Protein AF-A0A3M1X6Q6-F1 (afdb_monomer)

Solvent-accessible surface area (backbone atoms only — not comparable to full-atom values): 7267 Å² total; per-residue (Å²): 133,62,73,69,56,55,31,52,52,37,27,50,53,46,50,48,54,47,52,54,48,50,43,51,52,53,52,48,45,52,31,29,75,72,68,75,42,78,87,68,64,69,79,80,62,68,75,76,85,68,58,78,71,12,64,64,40,50,55,42,57,74,69,64,52,51,70,65,56,46,48,49,52,46,53,71,42,27,61,80,78,45,44,76,68,47,54,70,72,67,51,57,39,80,91,78,74,39,60,53,75,68,50,42,48,48,72,46,91,92,46,97,49,56,44,72,37,73,42,36,68,73,83

Mean predicted aligned error: 4.23 Å

Radius of gyration: 16.05 Å; Cα contacts (8 Å, |Δi|>4): 114; chains: 1; bounding box: 40×36×44 Å

Nearest PDB structures (foldseek):
  5wlc-assembly1_LQ  TM=3.196E-01  e=6.170E+00  Saccharomyces cerevisiae BY4741

Secondary structure (DSSP, 8-state):
--HHHHHHHHHHHHHHHHHHHHHHHHHHHHHHHTTSS----GGGSPPPPPPTT-HHHHHHHHTT--HHHHHHHHHHHHHHH-GGGGGGGGPEETTTTEE-GGG--EE-SSSS-EE--HHHHH-

Structure (mmCIF, N/CA/C/O backbone):
data_AF-A0A3M1X6Q6-F1
#
_entry.id   AF-A0A3M1X6Q6-F1
#
loop_
_atom_site.group_PDB
_atom_site.id
_atom_site.type_symbol
_atom_site.label_atom_id
_atom_site.label_alt_id
_atom_site.label_comp_id
_atom_site.label_asym_id
_atom_site.label_entity_id
_atom_site.label_seq_id
_atom_site.pdbx_PDB_ins_code
_atom_site.Cartn_x
_atom_site.Cartn_y
_atom_site.Cartn_z
_atom_site.occupancy
_atom_site.B_iso_or_equiv
_atom_site.auth_seq_id
_atom_site.auth_comp_id
_atom_site.auth_asym_id
_atom_site.auth_atom_id
_atom_site.pdbx_PDB_model_num
ATOM 1 N N . MET A 1 1 ? 26.590 -10.736 -17.031 1.00 55.41 1 MET A N 1
ATOM 2 C CA . MET A 1 1 ? 25.562 -10.827 -15.973 1.00 55.41 1 MET A CA 1
ATOM 3 C C . MET A 1 1 ? 24.223 -10.929 -16.672 1.00 55.41 1 MET A C 1
ATOM 5 O O . MET A 1 1 ? 23.987 -10.136 -17.568 1.00 55.41 1 MET A O 1
ATOM 9 N N . SER A 1 2 ? 23.465 -11.986 -16.381 1.00 71.31 2 SER A N 1
ATOM 10 C CA . SER A 1 2 ? 22.282 -12.408 -17.146 1.00 71.31 2 SER A CA 1
ATOM 11 C C . SER A 1 2 ? 21.179 -11.344 -17.129 1.00 71.31 2 SER A C 1
ATOM 13 O O . SER A 1 2 ? 20.880 -10.816 -16.065 1.00 71.31 2 SER A O 1
ATOM 15 N N . GLU A 1 3 ? 20.560 -11.072 -18.277 1.00 75.19 3 GLU A N 1
ATOM 16 C CA . GLU A 1 3 ? 19.388 -10.194 -18.474 1.00 75.19 3 GLU A CA 1
ATOM 17 C C . GLU A 1 3 ? 18.271 -10.452 -17.441 1.00 75.19 3 GLU A C 1
ATOM 19 O O . GLU A 1 3 ? 17.657 -9.527 -16.918 1.00 75.19 3 GLU A O 1
ATOM 24 N N . ALA A 1 4 ? 18.107 -11.709 -17.014 1.00 76.62 4 ALA A N 1
ATOM 25 C CA . ALA A 1 4 ? 17.174 -12.096 -15.957 1.00 76.62 4 ALA A CA 1
ATOM 26 C C . ALA A 1 4 ? 17.460 -11.446 -14.585 1.00 76.62 4 ALA A C 1
ATOM 28 O O . ALA A 1 4 ? 16.525 -11.152 -13.844 1.00 76.62 4 ALA A O 1
ATOM 29 N N . LEU A 1 5 ? 18.731 -11.211 -14.231 1.00 77.25 5 LEU A N 1
ATOM 30 C CA . LEU A 1 5 ? 19.090 -10.539 -12.973 1.00 77.25 5 LEU A CA 1
ATOM 31 C C . LEU A 1 5 ? 18.691 -9.061 -13.007 1.00 77.25 5 LEU A C 1
ATOM 33 O O . LEU A 1 5 ? 18.190 -8.550 -12.010 1.00 77.25 5 LEU A O 1
ATOM 37 N N . VAL A 1 6 ? 18.833 -8.412 -14.168 1.00 78.88 6 VAL A N 1
ATOM 38 C CA . VAL A 1 6 ? 18.426 -7.013 -14.363 1.00 78.88 6 VAL A CA 1
ATOM 39 C C . VAL A 1 6 ? 16.918 -6.866 -14.150 1.00 78.88 6 VAL A C 1
ATOM 41 O O . VAL A 1 6 ? 16.497 -5.989 -13.402 1.00 78.88 6 VAL A O 1
ATOM 44 N N . HIS A 1 7 ? 16.102 -7.766 -14.709 1.00 87.69 7 HIS A N 1
ATOM 45 C CA . HIS A 1 7 ? 14.648 -7.739 -14.505 1.00 87.69 7 HIS A CA 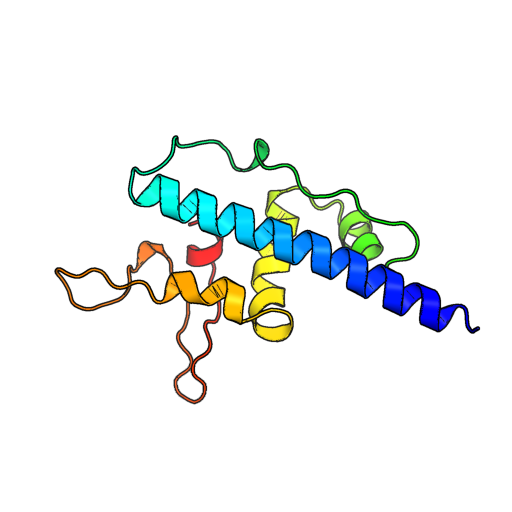1
ATOM 46 C C . HIS A 1 7 ? 14.237 -7.911 -13.036 1.00 87.69 7 HIS A C 1
ATOM 48 O O . HIS A 1 7 ? 13.310 -7.246 -12.573 1.00 87.69 7 HIS A O 1
ATOM 54 N N . ILE A 1 8 ? 14.918 -8.783 -12.285 1.00 92.62 8 ILE A N 1
ATOM 55 C CA . ILE A 1 8 ? 14.633 -8.996 -10.857 1.00 92.62 8 ILE A CA 1
ATOM 56 C C . ILE A 1 8 ? 14.980 -7.745 -10.044 1.00 92.62 8 ILE A C 1
ATOM 58 O O . ILE A 1 8 ? 14.175 -7.317 -9.215 1.00 92.62 8 ILE A O 1
ATOM 62 N N . GLU A 1 9 ? 16.144 -7.144 -10.294 1.00 94.00 9 GLU A N 1
ATOM 63 C CA . GLU A 1 9 ? 16.576 -5.917 -9.618 1.00 94.00 9 GLU A CA 1
ATOM 64 C C . GLU A 1 9 ? 15.627 -4.750 -9.915 1.00 94.00 9 GLU A C 1
ATOM 66 O O . GLU A 1 9 ? 15.162 -4.090 -8.983 1.00 94.00 9 GLU A O 1
ATOM 71 N N . GLN A 1 10 ? 15.257 -4.538 -11.183 1.00 95.25 10 GLN A N 1
ATOM 72 C CA . GLN A 1 10 ? 14.297 -3.492 -11.556 1.00 95.25 10 GLN A CA 1
ATOM 73 C C . GLN A 1 10 ? 12.920 -3.730 -10.931 1.00 95.25 10 GLN A C 1
ATOM 75 O O . GLN A 1 10 ? 12.284 -2.791 -10.450 1.00 95.25 10 GLN A O 1
ATOM 80 N N . ASN A 1 11 ? 12.468 -4.985 -10.872 1.00 95.94 11 ASN A N 1
ATOM 81 C CA . ASN A 1 11 ? 11.205 -5.332 -10.230 1.00 95.94 11 ASN A CA 1
ATOM 82 C C . ASN A 1 11 ? 11.219 -5.051 -8.720 1.00 95.94 11 ASN A C 1
ATOM 84 O O . ASN A 1 11 ? 10.247 -4.515 -8.188 1.00 95.94 11 ASN A O 1
ATOM 88 N N . ALA A 1 12 ? 12.319 -5.379 -8.036 1.00 95.50 12 ALA A N 1
ATOM 89 C CA . ALA A 1 12 ? 12.483 -5.096 -6.614 1.00 95.50 12 ALA A CA 1
ATOM 90 C C . ALA A 1 12 ? 12.506 -3.584 -6.336 1.00 95.50 12 ALA A C 1
ATOM 92 O O . ALA A 1 12 ? 11.817 -3.129 -5.425 1.00 95.50 12 ALA A O 1
ATOM 93 N N . LEU A 1 13 ? 13.229 -2.804 -7.148 1.00 96.25 13 LEU A N 1
ATOM 94 C CA . LEU A 1 13 ? 13.279 -1.342 -7.029 1.00 96.25 13 LEU A CA 1
ATOM 95 C C . LEU A 1 13 ? 11.906 -0.699 -7.256 1.00 96.25 13 LEU A C 1
ATOM 97 O O . LEU A 1 13 ? 11.503 0.170 -6.482 1.00 96.25 13 LEU A O 1
ATOM 101 N N . ALA A 1 14 ? 11.172 -1.153 -8.277 1.00 97.06 14 ALA A N 1
ATOM 102 C CA . ALA A 1 14 ? 9.820 -0.674 -8.556 1.00 97.06 14 ALA A CA 1
ATOM 103 C C . ALA A 1 14 ? 8.874 -0.951 -7.377 1.00 97.06 14 ALA A C 1
ATOM 105 O O . ALA A 1 14 ? 8.212 -0.040 -6.887 1.00 97.06 14 ALA A O 1
ATOM 106 N N . LEU A 1 15 ? 8.858 -2.190 -6.874 1.00 97.12 15 LEU A N 1
ATOM 107 C CA . LEU A 1 15 ? 8.029 -2.563 -5.726 1.00 97.12 15 LEU A CA 1
ATOM 108 C C . LEU A 1 15 ? 8.432 -1.817 -4.451 1.00 97.12 15 LEU A C 1
ATOM 110 O O . LEU A 1 15 ? 7.563 -1.438 -3.673 1.00 97.12 15 LEU A O 1
ATOM 114 N N . GLN A 1 16 ? 9.726 -1.585 -4.225 1.00 97.50 16 GLN A N 1
ATOM 115 C CA . GLN A 1 16 ? 10.194 -0.852 -3.053 1.00 97.50 16 GLN A CA 1
ATOM 116 C C . GLN A 1 16 ? 9.710 0.601 -3.067 1.00 97.50 16 GLN A C 1
ATOM 118 O O . GLN A 1 16 ? 9.184 1.067 -2.055 1.00 97.50 16 GLN A O 1
ATOM 123 N N . ALA A 1 17 ? 9.848 1.298 -4.200 1.00 97.81 17 ALA A N 1
ATOM 124 C CA . ALA A 1 17 ? 9.362 2.669 -4.350 1.00 97.81 17 ALA A CA 1
ATOM 125 C C . ALA A 1 17 ? 7.852 2.761 -4.084 1.00 97.81 17 ALA A C 1
ATOM 127 O O . ALA A 1 17 ? 7.387 3.655 -3.375 1.00 97.81 17 ALA A O 1
ATOM 128 N N . ASP A 1 18 ? 7.097 1.792 -4.589 1.00 97.88 18 ASP A N 1
ATOM 129 C CA . ASP A 1 18 ? 5.652 1.734 -4.421 1.00 97.88 18 ASP A CA 1
ATOM 130 C C . ASP A 1 18 ? 5.208 1.401 -3.007 1.00 97.88 18 ASP A C 1
ATOM 132 O O . ASP A 1 18 ? 4.258 1.995 -2.508 1.00 97.88 18 ASP A O 1
ATOM 136 N N . MET A 1 19 ? 5.903 0.489 -2.332 1.00 98.38 19 MET A N 1
ATOM 137 C CA . MET A 1 19 ? 5.643 0.192 -0.926 1.00 98.38 19 MET A CA 1
ATOM 138 C C . MET A 1 19 ? 5.959 1.410 -0.048 1.00 98.38 19 MET A C 1
ATOM 140 O O . MET A 1 19 ? 5.202 1.719 0.870 1.00 98.38 19 MET A O 1
ATOM 144 N N . SER A 1 20 ? 7.026 2.157 -0.353 1.00 98.25 20 SER A N 1
ATOM 145 C CA . SER A 1 20 ? 7.306 3.437 0.312 1.00 98.25 20 SER A CA 1
ATOM 146 C C . SER A 1 20 ? 6.224 4.485 0.049 1.00 98.25 20 SER A C 1
ATOM 148 O O . SER A 1 20 ? 5.905 5.266 0.943 1.00 98.25 20 SER A O 1
ATOM 150 N N . TRP A 1 21 ? 5.646 4.503 -1.148 1.00 98.25 21 TRP A N 1
ATOM 151 C CA . TRP A 1 21 ? 4.523 5.377 -1.467 1.00 98.25 21 TRP A CA 1
ATOM 152 C C . TRP A 1 21 ? 3.233 4.956 -0.745 1.00 98.25 21 TRP A C 1
ATOM 154 O O . TRP A 1 21 ? 2.586 5.802 -0.130 1.00 98.25 21 TRP A O 1
ATOM 164 N N . LEU A 1 22 ? 2.906 3.660 -0.711 1.00 98.44 22 LEU A N 1
ATOM 165 C CA . LEU A 1 22 ? 1.784 3.129 0.071 1.00 98.44 22 LEU A CA 1
ATOM 166 C C . LEU A 1 22 ? 1.904 3.531 1.548 1.00 98.44 22 LEU A C 1
ATOM 168 O O . LEU A 1 22 ? 0.919 3.961 2.142 1.00 98.44 22 LEU A O 1
ATOM 172 N N . ALA A 1 23 ? 3.106 3.443 2.126 1.00 98.06 23 ALA A N 1
ATOM 173 C CA . ALA A 1 23 ? 3.360 3.859 3.504 1.00 98.06 23 ALA A CA 1
ATOM 174 C C . ALA A 1 23 ? 3.000 5.336 3.744 1.00 98.06 23 ALA A C 1
ATOM 176 O O . ALA A 1 23 ? 2.338 5.651 4.730 1.00 98.06 23 ALA A O 1
ATOM 177 N N . GLN A 1 24 ? 3.383 6.227 2.822 1.00 97.00 24 GLN A N 1
ATOM 178 C CA . GLN A 1 24 ? 3.056 7.656 2.900 1.00 97.00 24 GLN A CA 1
ATOM 179 C C . GLN A 1 24 ? 1.549 7.902 2.799 1.00 97.00 24 GLN A C 1
ATOM 181 O O . GLN A 1 24 ? 1.012 8.736 3.526 1.00 97.00 24 GLN A O 1
ATOM 186 N N . VAL A 1 25 ? 0.857 7.166 1.925 1.00 97.12 25 VAL A N 1
ATOM 187 C CA . VAL A 1 25 ? -0.601 7.265 1.795 1.00 97.12 25 VAL A CA 1
ATOM 188 C C . VAL A 1 25 ? -1.291 6.794 3.076 1.00 97.12 25 VAL A C 1
ATOM 190 O O . VAL A 1 25 ? -2.148 7.513 3.584 1.00 97.12 25 VAL A O 1
ATOM 193 N N . ILE A 1 26 ? -0.893 5.647 3.640 1.00 97.19 26 ILE A N 1
ATOM 194 C CA . ILE A 1 26 ? -1.425 5.149 4.921 1.00 97.19 26 ILE A CA 1
ATOM 195 C C . ILE A 1 26 ? -1.189 6.189 6.022 1.00 97.19 26 ILE A C 1
ATOM 197 O O . ILE A 1 26 ? -2.132 6.577 6.711 1.00 97.19 26 ILE A O 1
ATOM 201 N N . GLU A 1 27 ? 0.040 6.690 6.161 1.00 96.12 27 GLU A N 1
ATOM 202 C CA . GLU A 1 27 ? 0.379 7.693 7.172 1.00 96.12 27 GLU A CA 1
ATOM 203 C C . GLU A 1 27 ? -0.478 8.959 7.029 1.00 96.12 27 GLU A C 1
ATOM 205 O O . GLU A 1 27 ? -1.004 9.467 8.022 1.00 96.12 27 GLU A O 1
ATOM 210 N N . HIS A 1 28 ? -0.670 9.443 5.800 1.00 95.81 28 HIS A N 1
ATOM 211 C CA . HIS A 1 28 ? -1.524 10.594 5.533 1.00 95.81 28 HIS A CA 1
ATOM 212 C C . HIS A 1 28 ? -2.986 10.327 5.912 1.00 95.81 28 HIS A C 1
ATOM 214 O O . HIS A 1 28 ? -3.568 11.140 6.626 1.00 95.81 28 HIS A O 1
ATOM 220 N N . ARG A 1 29 ? -3.569 9.179 5.526 1.00 95.06 29 ARG A N 1
ATOM 221 C CA . ARG A 1 29 ? -4.962 8.835 5.880 1.00 95.06 29 ARG A CA 1
ATOM 222 C C . ARG A 1 29 ? -5.173 8.780 7.389 1.00 95.06 29 ARG A C 1
ATOM 224 O O . ARG A 1 29 ? -6.166 9.308 7.881 1.00 95.06 29 ARG A O 1
ATOM 231 N N . PHE A 1 30 ? -4.221 8.221 8.131 1.00 95.75 30 PHE A N 1
ATOM 232 C CA . PHE A 1 30 ? -4.276 8.201 9.591 1.00 95.75 30 PHE A CA 1
ATOM 233 C C . PHE A 1 30 ? -4.163 9.598 10.211 1.00 95.75 30 PHE A C 1
ATOM 235 O O . PHE A 1 30 ? -4.957 9.932 11.091 1.00 95.75 30 PHE A O 1
ATOM 242 N N . LYS A 1 31 ? -3.231 10.432 9.734 1.00 95.38 31 LYS A N 1
ATOM 243 C CA . LYS A 1 31 ? -3.103 11.823 10.197 1.00 95.38 31 LYS A CA 1
ATOM 244 C C . LYS A 1 31 ? -4.375 12.622 9.928 1.00 95.38 31 LYS A C 1
ATOM 246 O O . LYS A 1 31 ? -4.838 13.337 10.809 1.00 95.38 31 LYS A O 1
ATOM 251 N N . THR A 1 32 ? -4.972 12.469 8.752 1.00 94.56 32 THR A N 1
ATOM 252 C CA . THR A 1 32 ? -6.244 13.112 8.408 1.00 94.56 32 THR A CA 1
ATOM 253 C C . THR A 1 32 ? -7.381 12.614 9.303 1.00 94.56 32 THR A C 1
ATOM 255 O O . THR A 1 32 ? -8.104 13.427 9.876 1.00 94.56 32 THR A O 1
ATOM 258 N N . TYR A 1 33 ? -7.505 11.296 9.500 1.00 94.06 33 TYR A N 1
ATOM 259 C CA . TYR A 1 33 ? -8.543 10.701 10.351 1.00 94.06 33 TYR A CA 1
ATOM 260 C C . TYR A 1 33 ? -8.468 11.188 11.807 1.00 94.06 33 TYR A C 1
ATOM 262 O O . TYR A 1 33 ? -9.497 11.465 12.421 1.00 94.06 33 TYR A O 1
ATOM 270 N N . PHE A 1 34 ? -7.259 11.342 12.356 1.00 93.62 34 PHE A N 1
ATOM 271 C CA . PHE A 1 34 ? -7.048 11.856 13.715 1.00 93.62 34 PHE A CA 1
ATOM 272 C C . PHE A 1 34 ? -6.988 13.391 13.810 1.00 93.62 34 PHE A C 1
ATOM 274 O O . PHE A 1 34 ? -6.766 13.927 14.896 1.00 93.62 34 PHE A O 1
ATOM 281 N N . GLY A 1 35 ? -7.229 14.115 12.711 1.00 94.62 35 GLY A N 1
ATOM 282 C CA . GLY A 1 35 ? -7.254 15.581 12.690 1.00 94.62 35 GLY A CA 1
ATOM 283 C C . GLY A 1 35 ? -5.877 16.246 12.808 1.00 94.62 35 GLY A C 1
ATOM 284 O O . GLY A 1 35 ? -5.788 17.422 13.157 1.00 94.62 35 GLY A O 1
ATOM 285 N N . GLU A 1 36 ? -4.803 15.510 12.523 1.00 94.50 36 GLU A N 1
ATOM 286 C CA . GLU A 1 36 ? -3.411 15.978 12.553 1.00 94.50 36 GLU A CA 1
ATOM 287 C C . GLU A 1 36 ? -2.942 16.558 11.206 1.00 94.50 36 GLU A C 1
ATOM 289 O O . GLU A 1 36 ? -1.903 17.218 11.138 1.00 94.50 36 GLU A O 1
ATOM 294 N N . ALA A 1 37 ? -3.692 16.322 10.126 1.00 92.50 37 ALA A N 1
ATOM 295 C CA . ALA A 1 37 ? -3.420 16.848 8.790 1.00 92.50 37 ALA A CA 1
ATOM 296 C C . ALA A 1 37 ? -4.710 17.288 8.082 1.00 92.50 37 ALA A C 1
ATOM 298 O O . ALA A 1 37 ? -5.813 16.898 8.461 1.00 92.50 37 ALA A O 1
ATOM 299 N N . ALA A 1 38 ? -4.556 18.116 7.046 1.00 89.81 38 ALA A N 1
ATOM 300 C CA . ALA A 1 38 ? -5.655 18.471 6.158 1.00 89.81 38 ALA A CA 1
ATOM 301 C C . ALA A 1 38 ? -6.093 17.256 5.329 1.00 89.81 38 ALA A C 1
ATOM 303 O O . ALA A 1 38 ? -5.252 16.465 4.903 1.00 89.81 38 ALA A O 1
ATOM 304 N N . ASP A 1 39 ? -7.396 17.157 5.069 1.00 89.94 39 ASP A N 1
ATOM 305 C CA . ASP A 1 39 ? -7.962 16.138 4.189 1.00 89.94 39 A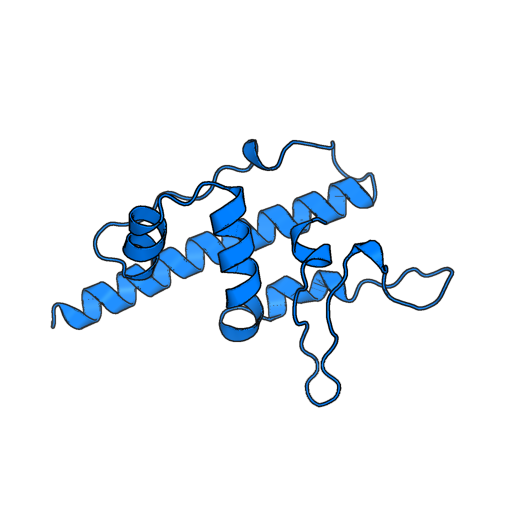SP A CA 1
ATOM 306 C C . ASP A 1 39 ? -7.673 16.493 2.731 1.00 89.94 39 ASP A C 1
ATOM 308 O O . ASP A 1 39 ? -8.324 17.361 2.142 1.00 89.94 39 ASP A O 1
ATOM 312 N N . LEU A 1 40 ? -6.628 15.871 2.185 1.00 85.31 40 LEU A N 1
ATOM 313 C CA . LEU A 1 40 ? -6.239 16.024 0.794 1.00 85.31 40 LEU A CA 1
ATOM 314 C C . LEU A 1 40 ? -6.671 14.785 0.004 1.00 85.31 40 LEU A C 1
ATOM 316 O O . LEU A 1 40 ? -6.519 13.653 0.477 1.00 85.31 40 LEU A O 1
ATOM 320 N N . PRO A 1 41 ? -7.161 14.957 -1.235 1.00 84.62 41 PRO A N 1
ATOM 321 C CA . PRO A 1 41 ? -7.430 13.829 -2.108 1.00 84.62 41 PRO A CA 1
ATOM 322 C C . PRO A 1 41 ? -6.164 12.997 -2.322 1.00 84.62 41 PRO A C 1
ATOM 324 O O . PRO A 1 41 ? -5.085 13.539 -2.547 1.00 84.62 41 PRO A O 1
ATOM 327 N N . VAL A 1 42 ? -6.295 11.669 -2.387 1.00 80.31 42 VAL A N 1
ATOM 328 C CA . VAL A 1 42 ? -5.155 10.768 -2.652 1.00 80.31 42 VAL A CA 1
ATOM 329 C C . VAL A 1 42 ? -4.427 11.079 -3.969 1.00 80.31 42 VAL A C 1
ATOM 331 O O . VAL A 1 42 ? -3.256 10.759 -4.134 1.00 80.31 42 VAL A O 1
ATOM 334 N N . THR A 1 43 ? -5.100 11.745 -4.912 1.00 81.56 43 THR A N 1
ATOM 335 C CA . THR A 1 43 ? -4.501 12.226 -6.163 1.00 81.56 43 THR A CA 1
ATOM 336 C C . THR A 1 43 ? -3.421 13.288 -5.952 1.00 81.56 43 THR A C 1
ATOM 338 O O . THR A 1 43 ? -2.608 13.490 -6.850 1.00 81.56 43 THR A O 1
ATOM 341 N N . GLU A 1 44 ? -3.385 13.947 -4.791 1.00 86.38 44 GLU A N 1
ATOM 342 C CA . GLU A 1 44 ? -2.326 14.888 -4.404 1.00 86.38 44 GLU A CA 1
ATOM 343 C C . GLU A 1 44 ? -1.068 14.193 -3.856 1.00 86.38 44 GLU A C 1
ATOM 345 O O . GLU A 1 44 ? -0.032 14.834 -3.685 1.00 86.38 44 GLU A O 1
ATOM 350 N N . LEU A 1 45 ? -1.119 12.871 -3.655 1.00 90.69 45 LEU A N 1
ATOM 351 C CA . LEU A 1 45 ? 0.031 12.015 -3.363 1.00 90.69 45 LEU A CA 1
ATOM 352 C C . LEU A 1 45 ? 0.325 11.141 -4.594 1.00 90.69 45 LEU A C 1
ATOM 354 O O . LEU A 1 45 ? -0.036 9.960 -4.611 1.00 90.69 45 LEU A O 1
ATOM 358 N N . PRO A 1 46 ? 0.931 11.699 -5.661 1.00 93.38 46 PRO A N 1
ATOM 359 C CA . PRO A 1 46 ? 1.091 10.985 -6.920 1.00 93.38 46 PRO A CA 1
ATOM 360 C C . PRO A 1 46 ? 1.983 9.745 -6.753 1.00 93.38 46 PRO A C 1
ATOM 362 O O . PRO A 1 46 ? 2.964 9.789 -6.006 1.00 93.38 46 PRO A O 1
ATOM 365 N N . PRO A 1 47 ? 1.684 8.648 -7.470 1.00 95.88 47 PRO A N 1
ATOM 366 C CA . PRO A 1 47 ? 2.508 7.453 -7.414 1.00 95.88 47 PRO A CA 1
ATOM 367 C C . PRO A 1 47 ? 3.895 7.701 -8.022 1.00 95.88 47 PRO A C 1
ATOM 369 O O . PRO A 1 47 ? 4.038 8.526 -8.933 1.00 95.88 47 PRO A O 1
ATOM 372 N N . PRO A 1 48 ? 4.925 6.955 -7.590 1.00 96.81 48 PRO A N 1
ATOM 373 C CA . PRO A 1 48 ? 6.258 7.095 -8.148 1.00 96.81 48 PRO A CA 1
ATOM 374 C C . PRO A 1 48 ? 6.297 6.609 -9.610 1.00 96.81 48 PRO A C 1
ATOM 376 O O . PRO A 1 48 ? 5.493 5.751 -10.022 1.00 96.81 48 PRO A O 1
ATOM 379 N N . PRO A 1 49 ? 7.239 7.138 -10.413 1.00 95.75 49 PRO A N 1
ATOM 380 C CA . PRO A 1 49 ? 7.417 6.711 -11.792 1.00 95.75 49 PRO A CA 1
ATOM 381 C C . PRO A 1 49 ? 7.811 5.235 -11.853 1.00 95.75 49 PRO A C 1
ATOM 383 O O . PRO A 1 49 ? 8.560 4.730 -11.020 1.00 95.75 49 PRO A O 1
ATOM 386 N N . LEU A 1 50 ? 7.314 4.548 -12.876 1.00 94.12 50 LEU A N 1
ATOM 387 C CA . LEU A 1 50 ? 7.593 3.136 -13.096 1.00 94.12 50 LEU A CA 1
ATOM 388 C C . LEU A 1 50 ? 8.857 2.963 -13.947 1.00 94.12 50 LEU A C 1
ATOM 390 O O . LEU A 1 50 ? 8.873 3.470 -15.076 1.00 94.12 50 LEU A O 1
ATOM 394 N N . PRO A 1 51 ? 9.878 2.224 -13.477 1.00 92.00 51 PRO A N 1
ATOM 395 C CA . PRO A 1 51 ? 11.070 1.957 -14.274 1.00 92.00 51 PRO A CA 1
ATOM 396 C C . PRO A 1 51 ? 10.743 1.098 -15.504 1.00 92.00 51 PRO A C 1
ATOM 398 O O . PRO A 1 51 ? 9.735 0.382 -15.551 1.00 92.00 51 PRO A O 1
ATOM 401 N N . ALA A 1 52 ? 11.591 1.190 -16.528 1.00 85.75 52 ALA A N 1
ATOM 402 C CA . ALA A 1 52 ? 11.585 0.230 -17.628 1.00 85.75 52 ALA A CA 1
ATOM 403 C C . ALA A 1 52 ? 12.043 -1.154 -17.122 1.00 85.75 52 ALA A C 1
ATOM 405 O O . ALA A 1 52 ? 12.722 -1.246 -16.100 1.00 85.75 52 ALA A O 1
ATOM 406 N N . ASP A 1 53 ? 11.646 -2.220 -17.819 1.00 90.25 53 ASP A N 1
ATOM 407 C CA . ASP A 1 53 ? 12.128 -3.594 -17.597 1.00 90.25 53 ASP A CA 1
ATOM 408 C C . ASP A 1 53 ? 11.777 -4.239 -16.238 1.00 90.25 53 ASP A C 1
ATOM 410 O O . ASP A 1 53 ? 12.359 -5.258 -15.857 1.00 90.25 53 ASP A O 1
ATOM 414 N N . ALA A 1 54 ? 10.791 -3.694 -15.519 1.00 94.38 54 ALA A N 1
ATOM 415 C CA . ALA A 1 54 ? 10.226 -4.284 -14.306 1.00 94.38 54 ALA A CA 1
ATOM 416 C C . ALA A 1 54 ? 8.887 -4.986 -14.597 1.00 94.38 54 ALA A C 1
ATOM 418 O O . ALA A 1 54 ? 7.930 -4.344 -15.025 1.00 94.38 54 ALA A O 1
ATOM 419 N N . ILE A 1 55 ? 8.773 -6.275 -14.259 1.00 93.88 55 ILE A N 1
ATOM 420 C CA . ILE A 1 55 ? 7.543 -7.068 -14.469 1.00 93.88 55 ILE A CA 1
ATOM 421 C C . ILE A 1 55 ? 6.333 -6.425 -13.771 1.00 93.88 55 ILE A C 1
ATOM 423 O O . ILE A 1 55 ? 5.253 -6.327 -14.350 1.00 93.88 55 ILE A O 1
ATOM 427 N N . TYR A 1 56 ? 6.511 -5.939 -12.541 1.00 95.75 56 TYR A N 1
ATOM 428 C CA . TYR A 1 56 ? 5.495 -5.187 -11.809 1.00 95.75 56 TYR A CA 1
ATOM 429 C C . TYR A 1 56 ? 5.018 -3.959 -12.597 1.00 95.75 56 TYR A C 1
ATOM 431 O O . TYR A 1 56 ? 3.816 -3.736 -12.731 1.00 95.75 56 TYR A O 1
ATOM 439 N N . ALA A 1 57 ? 5.951 -3.194 -13.170 1.00 96.62 57 ALA A N 1
ATOM 440 C CA . ALA A 1 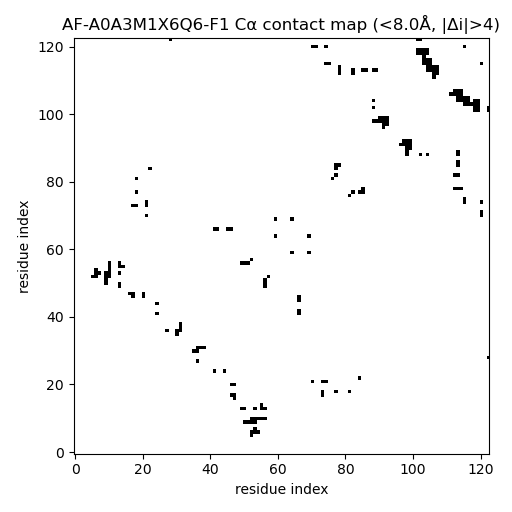57 ? 5.616 -2.031 -13.979 1.00 96.62 57 ALA A CA 1
ATOM 441 C C . ALA A 1 57 ? 4.829 -2.413 -15.236 1.00 96.62 57 ALA A C 1
ATOM 443 O O . ALA A 1 57 ? 3.895 -1.702 -15.610 1.00 96.62 57 ALA A O 1
ATOM 444 N N . ASP A 1 58 ? 5.160 -3.541 -15.859 1.00 95.88 58 ASP A N 1
ATOM 445 C CA . ASP A 1 58 ? 4.446 -4.030 -17.035 1.00 95.88 58 ASP A CA 1
ATOM 446 C C . ASP A 1 58 ? 3.018 -4.461 -16.703 1.00 95.88 58 ASP A C 1
ATOM 448 O O . ASP A 1 58 ? 2.111 -4.149 -17.469 1.00 95.88 58 ASP A O 1
ATOM 452 N N . VAL A 1 59 ? 2.779 -5.074 -15.539 1.00 96.69 59 VAL A N 1
ATOM 453 C CA . VAL A 1 59 ? 1.419 -5.367 -15.051 1.00 96.69 59 VAL A CA 1
ATOM 454 C C . VAL A 1 59 ? 0.617 -4.075 -14.873 1.00 96.69 59 VAL A C 1
ATOM 456 O O . VAL A 1 59 ? -0.494 -3.963 -15.395 1.00 96.69 59 VAL A O 1
ATOM 459 N N . VAL A 1 60 ? 1.187 -3.078 -14.190 1.00 97.62 60 VAL A N 1
ATOM 460 C CA . VAL A 1 60 ? 0.525 -1.784 -13.945 1.00 97.62 60 VAL A CA 1
ATOM 461 C C . VAL A 1 60 ? 0.176 -1.086 -15.266 1.00 97.62 60 VAL A C 1
ATOM 463 O O . VAL A 1 60 ? -0.943 -0.594 -15.429 1.00 97.62 60 VAL A O 1
ATOM 466 N N . ARG A 1 61 ? 1.092 -1.095 -16.246 1.00 97.06 61 ARG A N 1
ATOM 467 C CA . ARG A 1 61 ? 0.859 -0.529 -17.587 1.00 97.06 61 ARG A CA 1
ATOM 468 C C . ARG A 1 61 ? -0.160 -1.329 -18.396 1.00 97.06 61 ARG A C 1
ATOM 470 O O . ARG A 1 61 ? -1.022 -0.725 -19.028 1.00 97.06 61 ARG A O 1
ATOM 477 N N . HIS A 1 62 ? -0.073 -2.659 -18.380 1.00 97.50 62 HIS A N 1
ATOM 478 C CA . HIS A 1 62 ? -0.949 -3.549 -19.144 1.00 97.50 62 HIS A CA 1
ATOM 479 C C . HIS A 1 62 ? -2.421 -3.349 -18.777 1.00 97.50 62 HIS A C 1
ATOM 481 O O . HIS A 1 62 ? -3.269 -3.264 -19.661 1.00 97.50 62 HIS A O 1
ATOM 487 N N . PHE A 1 63 ? -2.711 -3.212 -17.481 1.00 97.94 63 PHE A N 1
ATOM 488 C CA . PHE A 1 63 ? -4.063 -2.959 -16.979 1.00 97.94 63 PHE A CA 1
ATOM 489 C C . PHE A 1 63 ? -4.417 -1.468 -16.873 1.00 97.94 63 PHE A C 1
ATOM 491 O O . PHE A 1 63 ? -5.488 -1.144 -16.369 1.00 97.94 63 PHE A O 1
ATOM 498 N N . GLN A 1 64 ? -3.544 -0.568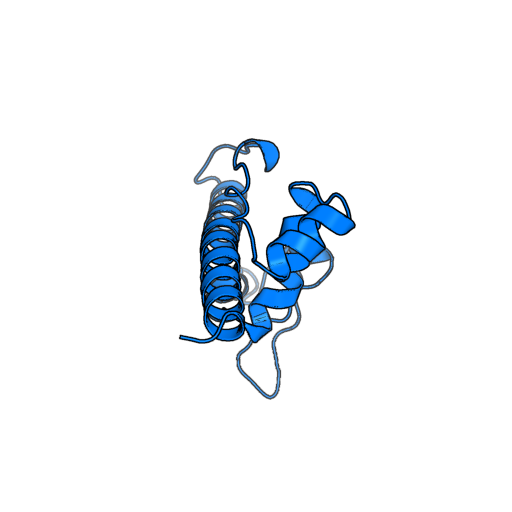 -17.343 1.00 97.38 64 GLN A N 1
ATOM 499 C CA . GLN A 1 64 ? -3.752 0.886 -17.334 1.00 97.38 64 GLN A CA 1
ATOM 500 C C . GLN A 1 64 ? -4.137 1.436 -15.950 1.00 97.38 64 GLN A C 1
ATOM 502 O O . GLN A 1 64 ? -5.006 2.299 -15.830 1.00 97.38 64 GLN A O 1
ATOM 507 N N . MET A 1 65 ? -3.506 0.916 -14.897 1.00 97.06 65 MET A N 1
ATOM 508 C CA . MET A 1 65 ? -3.873 1.245 -13.522 1.00 97.06 65 MET A CA 1
ATOM 509 C C . MET A 1 65 ? -3.539 2.704 -13.190 1.00 97.06 65 MET A C 1
ATOM 511 O O . MET A 1 65 ? -2.404 3.153 -13.384 1.00 97.06 65 MET A O 1
ATOM 515 N N . GLY A 1 66 ? -4.521 3.427 -12.652 1.00 94.44 66 GLY A N 1
ATOM 516 C CA . GLY A 1 66 ? -4.332 4.746 -12.067 1.00 94.44 66 GLY A CA 1
ATOM 517 C C . GLY A 1 66 ? -3.876 4.658 -10.610 1.00 94.44 66 GLY A C 1
ATOM 518 O O . GLY A 1 66 ? -3.472 3.609 -10.107 1.00 94.44 66 GLY A O 1
ATOM 519 N N . THR A 1 67 ? -3.944 5.788 -9.906 1.00 95.56 67 THR A N 1
ATOM 520 C CA . THR A 1 67 ? -3.554 5.891 -8.491 1.00 95.56 67 THR A CA 1
ATOM 521 C C . THR A 1 67 ? -4.310 4.895 -7.609 1.00 95.56 67 THR A C 1
ATOM 523 O O . THR A 1 67 ? -3.704 4.212 -6.787 1.00 95.56 67 THR A O 1
ATOM 526 N N . GLN A 1 68 ? -5.628 4.793 -7.782 1.00 95.00 68 GLN A N 1
ATOM 527 C CA . GLN A 1 68 ? -6.492 3.994 -6.912 1.00 95.00 68 GLN A CA 1
ATOM 528 C C . GLN A 1 68 ? -6.276 2.495 -7.133 1.00 95.00 68 GLN A C 1
ATOM 530 O O . GLN A 1 68 ? -6.052 1.760 -6.172 1.00 95.00 68 GLN A O 1
ATOM 535 N N . GLU A 1 69 ? -6.258 2.040 -8.389 1.00 96.94 69 GLU A N 1
ATOM 536 C CA . GLU A 1 69 ? -6.034 0.629 -8.722 1.00 96.94 69 GLU A CA 1
ATOM 537 C C . GLU A 1 69 ? -4.656 0.159 -8.245 1.00 96.94 69 GLU A C 1
ATOM 539 O O . GLU A 1 69 ? -4.520 -0.945 -7.711 1.00 96.94 69 GLU A O 1
ATOM 544 N N . ARG A 1 70 ? -3.639 1.022 -8.373 1.00 97.44 70 ARG A N 1
ATOM 545 C CA . ARG A 1 70 ? -2.281 0.730 -7.908 1.00 97.44 70 ARG A CA 1
ATOM 546 C C . ARG A 1 70 ? -2.222 0.607 -6.384 1.00 97.44 70 ARG A C 1
ATOM 548 O O . ARG A 1 70 ? -1.599 -0.330 -5.898 1.00 97.44 70 ARG A O 1
ATOM 555 N N . LEU A 1 71 ? -2.912 1.464 -5.625 1.00 97.81 71 LEU A N 1
ATOM 556 C CA . LEU A 1 71 ? -2.993 1.336 -4.160 1.00 97.81 71 LEU A CA 1
ATOM 557 C C . LEU A 1 71 ? -3.692 0.051 -3.722 1.00 97.81 71 LEU A C 1
ATOM 559 O O . LEU A 1 71 ? -3.196 -0.624 -2.823 1.00 97.81 71 LEU A O 1
ATOM 563 N N . VAL A 1 72 ? -4.798 -0.322 -4.372 1.00 97.88 72 VAL A N 1
ATOM 564 C CA . VAL A 1 72 ? -5.499 -1.582 -4.074 1.00 97.88 72 VAL A CA 1
ATOM 565 C C . VAL A 1 72 ? -4.587 -2.782 -4.334 1.00 97.88 72 VAL A C 1
ATOM 567 O O . VAL A 1 72 ? -4.498 -3.682 -3.496 1.00 97.88 72 VAL A O 1
ATOM 570 N N . LEU A 1 73 ? -3.856 -2.779 -5.454 1.00 98.06 73 LEU A N 1
ATOM 571 C CA . LEU A 1 73 ? -2.865 -3.814 -5.749 1.00 98.06 73 LEU A CA 1
ATOM 572 C C . LEU A 1 73 ? -1.763 -3.860 -4.680 1.00 98.06 73 LEU A C 1
ATOM 574 O O . LEU A 1 73 ? -1.407 -4.939 -4.209 1.00 98.06 73 LEU A O 1
ATOM 578 N N . LEU A 1 74 ? -1.232 -2.707 -4.269 1.00 98.31 74 LEU A N 1
ATOM 579 C CA . LEU A 1 74 ? -0.180 -2.639 -3.255 1.00 98.31 74 LEU A CA 1
ATOM 580 C C . LEU A 1 74 ? -0.667 -3.094 -1.880 1.00 98.31 74 LEU A C 1
ATOM 582 O O . LEU A 1 74 ? 0.059 -3.825 -1.213 1.00 98.31 74 LEU A O 1
ATOM 586 N N . LEU A 1 75 ? -1.896 -2.755 -1.485 1.00 98.06 75 LEU A N 1
ATOM 587 C CA . LEU A 1 75 ? -2.519 -3.288 -0.273 1.00 98.06 75 LEU A CA 1
ATOM 588 C C . LEU A 1 75 ? -2.623 -4.814 -0.328 1.00 98.06 75 LEU A C 1
ATOM 590 O O . LEU A 1 75 ? -2.281 -5.475 0.646 1.00 98.06 75 LEU A O 1
ATOM 594 N N . ALA A 1 76 ? -3.021 -5.393 -1.463 1.00 97.81 76 ALA A N 1
ATOM 595 C CA . ALA A 1 76 ? -3.071 -6.848 -1.617 1.00 97.81 76 ALA A CA 1
ATOM 596 C C . ALA A 1 76 ? -1.679 -7.508 -1.527 1.00 97.81 76 ALA A C 1
ATOM 598 O O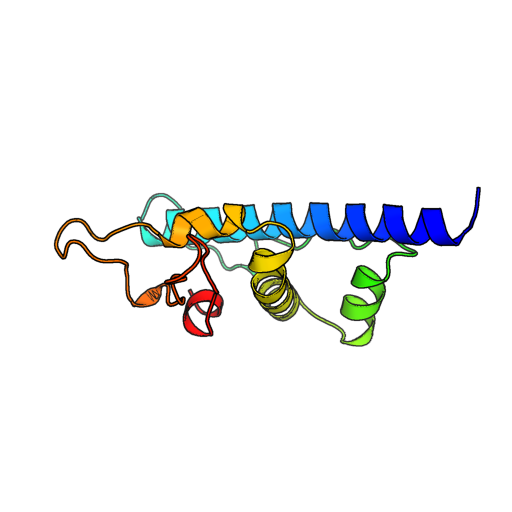 . ALA A 1 76 ? -1.551 -8.625 -1.028 1.00 97.81 76 ALA A O 1
ATOM 599 N N . LEU A 1 77 ? -0.627 -6.821 -1.984 1.00 97.81 77 LEU A N 1
ATOM 600 C CA . LEU A 1 77 ? 0.754 -7.314 -1.944 1.00 97.81 77 LEU A CA 1
ATOM 601 C C . LEU A 1 77 ? 1.444 -7.095 -0.588 1.00 97.81 77 LEU A C 1
ATOM 603 O O . LEU A 1 77 ? 2.314 -7.885 -0.211 1.00 97.81 77 LEU A O 1
ATOM 607 N N . ALA A 1 78 ? 1.081 -6.043 0.148 1.00 97.88 78 ALA A N 1
ATOM 608 C CA . ALA A 1 78 ? 1.755 -5.621 1.374 1.00 97.88 78 ALA A CA 1
ATOM 609 C C . ALA A 1 78 ? 1.900 -6.737 2.428 1.00 97.88 78 ALA A C 1
ATOM 611 O O . ALA A 1 78 ? 3.015 -6.887 2.931 1.00 97.88 78 ALA A O 1
ATOM 612 N N . PRO A 1 79 ? 0.894 -7.599 2.704 1.00 96.12 79 PRO A N 1
ATOM 613 C CA . PRO A 1 79 ? 1.044 -8.704 3.656 1.00 96.12 79 PRO A CA 1
ATOM 614 C C . PRO A 1 79 ? 2.180 -9.678 3.322 1.00 96.12 79 PRO A C 1
ATOM 616 O O . PRO A 1 79 ? 2.691 -10.357 4.210 1.00 96.12 79 PRO A O 1
ATOM 619 N N . HIS A 1 80 ? 2.562 -9.766 2.046 1.00 94.94 80 HIS A N 1
ATOM 620 C CA . HIS A 1 80 ? 3.557 -10.712 1.546 1.00 94.94 80 HIS A CA 1
ATOM 621 C C . HIS A 1 80 ? 4.935 -10.081 1.331 1.00 94.94 80 HIS A C 1
ATOM 623 O O . HIS A 1 80 ? 5.941 -10.782 1.404 1.00 94.94 80 HIS A O 1
ATOM 629 N N . VAL A 1 81 ? 4.987 -8.776 1.050 1.00 95.31 81 VAL A N 1
ATOM 630 C CA . VAL A 1 81 ? 6.223 -8.071 0.671 1.00 95.31 81 VAL A CA 1
ATOM 631 C C . VAL A 1 81 ? 6.742 -7.178 1.797 1.00 95.31 81 VAL A C 1
ATOM 633 O O . VAL A 1 81 ? 7.946 -7.107 2.025 1.00 95.31 81 VAL A O 1
ATOM 636 N N . CYS A 1 82 ? 5.842 -6.480 2.488 1.00 96.00 82 CYS A N 1
ATOM 637 C CA . CYS A 1 82 ? 6.177 -5.448 3.466 1.00 96.00 82 CYS A CA 1
ATOM 638 C C . CYS A 1 82 ? 5.106 -5.395 4.578 1.00 96.00 82 CYS A C 1
ATOM 640 O O . CYS A 1 82 ? 4.436 -4.370 4.740 1.00 96.00 82 CYS A O 1
ATOM 642 N N . PRO A 1 83 ? 4.879 -6.501 5.321 1.00 95.31 83 PRO A N 1
ATOM 643 C CA . PRO A 1 83 ? 3.748 -6.625 6.245 1.00 95.31 83 PRO A CA 1
ATOM 644 C C . PRO A 1 83 ? 3.735 -5.552 7.340 1.00 95.31 83 PRO A C 1
ATOM 646 O O . PRO A 1 83 ? 2.663 -5.116 7.748 1.00 95.31 83 PRO A O 1
ATOM 649 N N . GLN A 1 84 ? 4.909 -5.076 7.758 1.00 95.56 84 GLN A N 1
ATOM 650 C CA . GLN A 1 84 ? 5.073 -4.028 8.766 1.00 95.56 84 GLN A CA 1
ATOM 651 C C . GLN A 1 84 ? 4.440 -2.681 8.376 1.00 95.56 84 GLN A C 1
ATOM 653 O O . GLN A 1 84 ? 4.141 -1.873 9.250 1.00 95.56 84 GLN A O 1
ATOM 658 N N . LEU A 1 85 ? 4.184 -2.418 7.084 1.00 96.50 85 LEU A N 1
ATOM 659 C CA . LEU A 1 85 ? 3.457 -1.206 6.664 1.00 96.50 85 LEU A CA 1
ATOM 660 C C . LEU A 1 85 ? 2.015 -1.179 7.169 1.00 96.50 85 LEU A C 1
ATOM 662 O O . LEU A 1 85 ? 1.406 -0.116 7.262 1.00 96.50 85 LEU A O 1
ATOM 666 N N . LEU A 1 86 ? 1.466 -2.350 7.482 1.00 96.75 86 LEU A N 1
ATOM 667 C CA . LEU A 1 86 ? 0.087 -2.508 7.915 1.00 96.75 86 LEU A CA 1
ATOM 668 C C . LEU A 1 86 ? -0.056 -2.417 9.440 1.00 96.75 86 LEU A C 1
ATOM 670 O O . LEU A 1 86 ? -1.175 -2.473 9.949 1.00 96.75 86 LEU A O 1
ATOM 674 N N . ASP A 1 87 ? 1.046 -2.238 10.179 1.00 94.94 87 ASP A N 1
ATOM 675 C CA . ASP A 1 87 ? 1.031 -2.247 11.643 1.00 94.94 87 ASP A CA 1
ATOM 676 C C . ASP A 1 87 ? 0.166 -1.118 12.230 1.00 94.94 87 ASP A C 1
ATOM 678 O O . ASP A 1 87 ? -0.484 -1.290 13.266 1.00 94.94 87 ASP A O 1
ATOM 682 N N . MET A 1 88 ? 0.074 0.018 11.530 1.00 94.31 88 MET A N 1
ATOM 683 C CA . MET A 1 88 ? -0.778 1.149 11.918 1.00 94.31 88 MET A CA 1
ATOM 684 C C . MET A 1 88 ? -2.258 0.766 12.050 1.00 94.31 88 MET A C 1
ATOM 686 O O . MET A 1 88 ? -2.967 1.311 12.899 1.00 94.31 88 MET A O 1
ATOM 690 N N . PHE A 1 89 ? -2.730 -0.229 11.297 1.00 95.19 89 PHE A N 1
ATOM 691 C CA . PHE A 1 89 ? -4.109 -0.713 11.381 1.00 95.19 89 PHE A CA 1
ATOM 692 C C . PHE A 1 89 ? -4.414 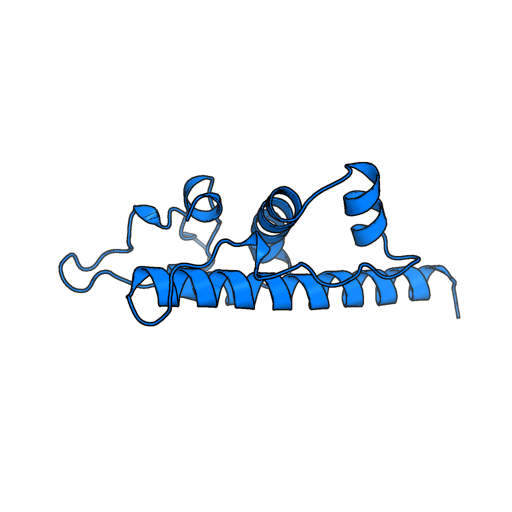-1.523 12.649 1.00 95.19 89 PHE A C 1
ATOM 694 O O . PHE A 1 89 ? -5.576 -1.817 12.949 1.00 95.19 89 PHE A O 1
ATOM 701 N N . PHE A 1 90 ? -3.406 -1.842 13.467 1.00 92.81 90 PHE A N 1
ATOM 702 C CA . PHE A 1 90 ? -3.642 -2.375 14.808 1.00 92.81 90 PHE A CA 1
ATOM 703 C C . PHE A 1 90 ? -4.016 -1.307 15.841 1.00 92.81 90 PHE A C 1
ATOM 705 O O . PHE A 1 90 ? -4.384 -1.696 16.958 1.00 92.81 90 PHE A O 1
ATOM 712 N N . THR A 1 91 ? -3.983 -0.016 15.480 1.00 91.19 91 THR A N 1
ATOM 713 C CA . THR A 1 91 ? -4.387 1.098 16.352 1.00 91.19 91 THR A CA 1
ATOM 714 C C . THR A 1 91 ? -5.753 0.824 16.981 1.00 91.19 91 THR A C 1
ATOM 716 O O . THR A 1 91 ? -6.713 0.413 16.318 1.00 91.19 91 THR A O 1
ATOM 719 N N . LYS A 1 92 ? -5.829 0.999 18.301 1.00 88.19 92 LYS A N 1
ATOM 720 C CA . LYS A 1 92 ? -7.032 0.733 19.088 1.00 88.19 92 LYS A CA 1
ATOM 721 C C . LYS A 1 92 ? -7.732 2.036 19.417 1.00 88.19 92 LYS A C 1
ATOM 723 O O . LYS A 1 92 ? -7.098 3.021 19.770 1.00 88.19 92 LYS A O 1
ATOM 728 N N . ASN A 1 93 ? -9.051 1.989 19.382 1.00 87.12 93 ASN A N 1
ATOM 729 C CA . ASN A 1 93 ? -9.880 2.984 20.020 1.00 87.12 93 ASN A CA 1
ATOM 730 C C . ASN A 1 93 ? -9.800 2.775 21.542 1.00 87.12 93 ASN A C 1
ATOM 732 O O . ASN A 1 93 ? -10.193 1.717 22.044 1.00 87.12 93 ASN A O 1
ATOM 736 N N . GLU A 1 94 ? -9.282 3.767 22.267 1.00 87.56 94 GLU A N 1
ATOM 737 C CA . GLU A 1 94 ? -9.075 3.682 23.718 1.00 87.56 94 GLU A CA 1
ATOM 738 C C . GLU A 1 94 ? -10.388 3.547 24.499 1.00 87.56 94 GLU A C 1
ATOM 740 O O . GLU A 1 94 ? -10.436 2.833 25.498 1.00 87.56 94 GLU A O 1
ATOM 745 N N . THR A 1 95 ? -11.474 4.159 24.017 1.00 87.56 95 THR A N 1
ATOM 746 C CA . THR A 1 95 ? -12.790 4.117 24.669 1.00 87.56 95 THR A CA 1
ATOM 747 C C . THR A 1 95 ? -13.383 2.710 24.678 1.00 87.56 95 THR A C 1
ATOM 749 O O . THR A 1 95 ? -13.941 2.279 25.685 1.00 87.56 95 THR A O 1
ATOM 752 N N . TYR A 1 96 ? -13.268 1.985 23.563 1.00 86.12 96 TYR A N 1
ATOM 753 C CA . TYR A 1 96 ? -13.882 0.661 23.401 1.00 86.12 96 TYR A CA 1
ATOM 754 C C . TYR A 1 96 ? -12.897 -0.505 23.561 1.00 86.12 96 TYR A C 1
ATOM 756 O O . TYR A 1 96 ? -13.311 -1.664 23.530 1.00 86.12 96 TYR A O 1
ATOM 764 N N . GLY A 1 97 ? -11.594 -0.229 23.677 1.00 85.06 97 GLY A N 1
ATOM 765 C CA . GLY A 1 97 ? -10.549 -1.247 23.821 1.00 85.06 97 GLY A CA 1
ATOM 766 C C . GLY A 1 97 ? -10.368 -2.158 22.598 1.00 85.06 97 GLY A C 1
ATOM 767 O O . GLY A 1 97 ? -9.760 -3.226 22.707 1.00 85.06 97 GLY A O 1
ATOM 768 N N . ARG A 1 98 ? -10.883 -1.761 21.427 1.00 86.1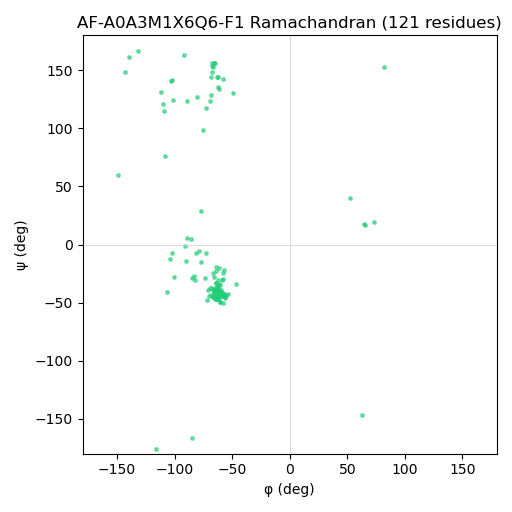2 98 ARG A N 1
ATOM 769 C CA . ARG A 1 98 ? -10.854 -2.545 20.177 1.00 86.12 98 ARG A CA 1
ATOM 770 C C . ARG A 1 98 ? -10.366 -1.708 18.992 1.00 86.12 98 ARG A C 1
ATOM 772 O O . ARG A 1 98 ? -10.300 -0.491 19.088 1.00 86.12 98 ARG A O 1
ATOM 779 N N . GLY A 1 99 ? -10.026 -2.359 17.878 1.00 87.50 99 GLY A N 1
ATOM 780 C CA . GLY A 1 99 ? -9.690 -1.654 16.632 1.00 87.50 99 GLY A CA 1
ATOM 781 C C . GLY A 1 99 ? -10.885 -0.884 16.060 1.00 87.50 99 GLY A C 1
ATOM 782 O O . GLY A 1 99 ? -12.039 -1.228 16.337 1.00 87.50 99 GLY A O 1
ATOM 783 N N . PHE A 1 100 ? -10.606 0.144 15.262 1.00 91.69 100 PHE A N 1
ATOM 784 C CA . PHE A 1 100 ? -11.633 0.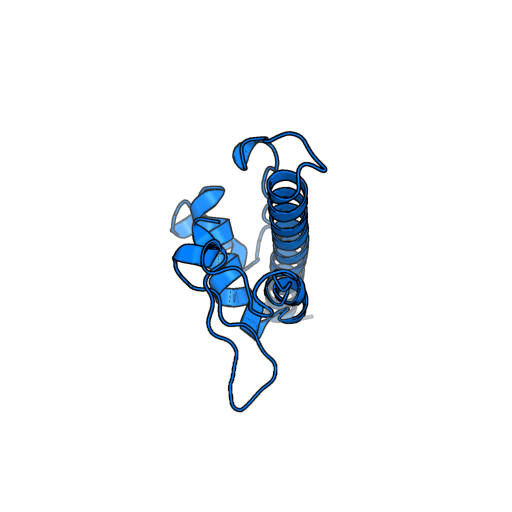875 14.521 1.00 91.69 100 PHE A CA 1
ATOM 785 C C . PHE A 1 100 ? -12.194 -0.024 13.418 1.00 91.69 100 PHE A C 1
ATOM 787 O O . PHE A 1 100 ? -11.447 -0.532 12.589 1.00 91.69 100 PHE A O 1
ATOM 794 N N . SER A 1 101 ? -13.511 -0.247 13.414 1.00 90.50 101 SER A N 1
ATOM 795 C CA . SER A 1 101 ? -14.150 -1.092 12.395 1.00 90.50 101 SER A CA 1
ATOM 796 C C . SER A 1 101 ? -14.078 -0.483 10.996 1.00 90.50 101 SER A C 1
ATOM 798 O O . SER A 1 101 ? -14.110 -1.218 10.020 1.00 90.50 101 SER A O 1
ATOM 800 N N . GLU A 1 102 ? -13.952 0.841 10.909 1.00 93.38 102 GLU A N 1
ATOM 801 C CA . GLU A 1 102 ? -13.845 1.596 9.656 1.00 93.38 102 GLU A CA 1
ATOM 802 C C . GLU A 1 102 ? -12.552 1.288 8.896 1.00 93.38 102 GLU A C 1
ATOM 804 O O . GLU A 1 102 ? -12.534 1.343 7.675 1.00 93.38 102 GLU A O 1
ATOM 809 N N . PHE A 1 103 ? -11.488 0.904 9.607 1.00 94.69 103 PHE A N 1
ATOM 810 C CA . PHE A 1 103 ? -10.212 0.533 8.994 1.00 94.69 103 PHE A CA 1
ATOM 811 C C . PHE A 1 103 ? -10.250 -0.873 8.375 1.00 94.69 103 PHE A C 1
ATOM 813 O O . PHE A 1 103 ? -9.363 -1.248 7.604 1.00 94.69 103 PHE A O 1
ATOM 820 N N . GLY A 1 104 ? -11.259 -1.673 8.732 1.00 95.00 104 GLY A N 1
ATOM 821 C CA . GLY A 1 104 ? -11.401 -3.046 8.274 1.00 95.00 104 GLY A CA 1
ATOM 822 C C . GLY A 1 104 ? -10.271 -3.967 8.713 1.00 95.00 104 GLY A C 1
ATOM 823 O O . GLY A 1 104 ? -9.679 -3.827 9.787 1.00 95.00 104 GLY A O 1
ATOM 824 N N . GLY A 1 105 ? -9.985 -4.919 7.833 1.00 94.12 105 GLY A N 1
ATOM 825 C CA . GLY A 1 105 ? -8.888 -5.853 7.975 1.00 94.12 105 GLY A CA 1
ATOM 826 C C . GLY A 1 105 ? -9.165 -7.046 8.878 1.00 94.12 105 GLY A C 1
ATOM 827 O O . GLY A 1 105 ? -9.958 -7.012 9.821 1.00 94.12 105 GLY A O 1
ATOM 828 N N . ILE A 1 106 ? -8.456 -8.130 8.589 1.00 92.38 106 ILE A N 1
ATOM 829 C CA . ILE A 1 106 ? -8.495 -9.370 9.355 1.00 92.38 106 ILE A CA 1
ATOM 830 C C . ILE A 1 106 ? -7.159 -9.516 10.076 1.00 92.38 106 ILE A C 1
ATOM 832 O O . ILE A 1 106 ? -6.095 -9.578 9.460 1.00 92.38 106 ILE A O 1
ATOM 836 N N . LYS A 1 107 ? -7.216 -9.592 11.405 1.00 86.06 107 LYS A N 1
ATOM 837 C CA . LYS A 1 107 ? -6.047 -9.882 12.239 1.00 86.06 107 LYS A CA 1
ATOM 838 C C . LYS A 1 107 ? -5.810 -11.386 12.226 1.00 86.06 107 LYS A C 1
ATOM 840 O O . LYS A 1 107 ? -6.730 -12.155 12.507 1.00 86.06 107 LYS A O 1
ATOM 845 N N . GLY A 1 108 ? -4.595 -11.809 11.898 1.00 78.50 108 GLY A N 1
ATOM 846 C CA . GLY A 1 108 ? -4.247 -13.223 11.904 1.00 78.50 108 GLY A CA 1
ATOM 847 C C . GLY A 1 108 ? -4.401 -13.824 13.306 1.00 78.50 108 GLY A C 1
ATOM 848 O O . GLY A 1 108 ? -3.965 -13.252 14.302 1.00 78.50 108 GLY A O 1
ATOM 849 N N . HIS A 1 109 ? -5.036 -14.994 13.392 1.00 73.12 109 HIS A N 1
ATOM 850 C CA . HIS A 1 109 ? -5.142 -15.743 14.651 1.00 73.12 109 HIS A CA 1
ATOM 851 C C . HIS A 1 109 ? -3.916 -16.627 14.913 1.00 73.12 109 HIS A C 1
ATOM 853 O O . HIS A 1 109 ? -3.589 -16.897 16.064 1.00 73.12 109 HIS A O 1
ATOM 859 N N . GLN A 1 110 ? -3.247 -17.082 13.847 1.00 78.19 110 GLN A N 1
ATOM 860 C CA . GLN A 1 110 ? -2.081 -17.977 13.908 1.00 78.19 110 GLN A CA 1
ATOM 861 C C . GLN A 1 110 ? -0.751 -17.253 13.645 1.00 78.19 110 GLN A C 1
ATOM 863 O O . GLN A 1 110 ? 0.315 -17.805 13.894 1.00 78.19 110 GLN A O 1
ATOM 868 N N . HIS A 1 111 ? -0.809 -16.016 13.151 1.00 76.44 111 HIS A N 1
ATOM 869 C CA . HIS A 1 111 ? 0.334 -15.130 12.955 1.00 76.44 111 HIS A CA 1
ATOM 870 C C . HIS A 1 111 ? -0.102 -13.698 13.281 1.00 76.44 111 HIS A C 1
ATOM 872 O O . HIS A 1 111 ? -1.252 -13.340 13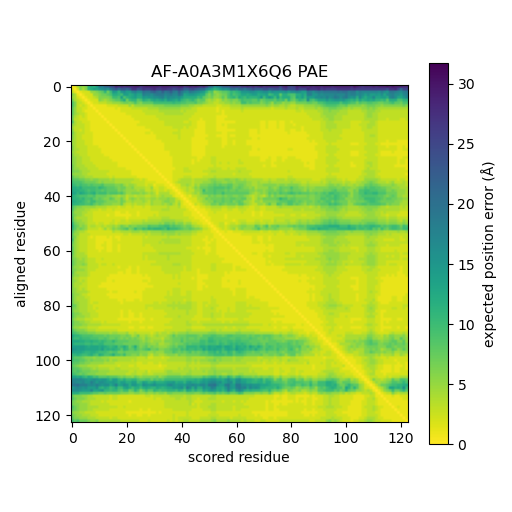.046 1.00 76.44 111 HIS A O 1
ATOM 878 N N . SER A 1 112 ? 0.797 -12.855 13.789 1.00 81.19 112 SER A N 1
ATOM 879 C CA . SER A 1 112 ? 0.494 -11.472 14.200 1.00 81.19 112 SER A CA 1
ATOM 880 C C . SER A 1 112 ? 0.367 -10.490 13.024 1.00 81.19 112 SER A C 1
ATOM 882 O O . SER A 1 112 ? 0.687 -9.316 13.165 1.00 81.19 112 SER A O 1
ATOM 884 N N . GLY A 1 113 ? -0.043 -10.973 11.850 1.00 89.19 113 GLY A N 1
ATOM 885 C CA . GLY A 1 113 ? -0.145 -10.162 10.637 1.00 89.19 113 GLY A CA 1
ATOM 886 C C . GLY A 1 113 ? -1.525 -9.538 10.461 1.00 89.19 113 GLY A C 1
ATOM 887 O O . GLY A 1 113 ? -2.508 -9.973 11.069 1.00 89.19 113 GLY A O 1
ATOM 888 N N . PHE A 1 114 ? -1.588 -8.533 9.596 1.00 94.94 114 PHE A N 1
ATOM 889 C CA . PHE A 1 114 ? -2.815 -7.866 9.181 1.00 94.94 114 PHE A CA 1
ATOM 890 C C . PHE A 1 114 ? -3.100 -8.191 7.714 1.00 94.94 114 PHE A C 1
ATOM 892 O O . PHE A 1 114 ? -2.209 -8.084 6.872 1.00 94.94 114 PHE A O 1
ATOM 899 N N . LEU A 1 115 ? -4.331 -8.592 7.409 1.00 95.69 115 LEU A N 1
ATOM 900 C CA . LEU A 1 115 ? -4.800 -8.782 6.040 1.00 95.69 115 LEU A CA 1
ATOM 901 C C . LEU A 1 115 ? -5.793 -7.665 5.707 1.00 95.69 115 LEU A C 1
ATOM 903 O O . LEU A 1 115 ? -6.848 -7.622 6.341 1.00 95.69 115 LEU A O 1
ATOM 907 N N . PRO A 1 116 ? -5.488 -6.768 4.757 1.00 97.12 116 PRO A N 1
ATOM 908 C CA . PRO A 1 116 ? -6.389 -5.685 4.395 1.00 97.12 116 PRO A CA 1
ATOM 909 C C . PRO A 1 116 ? -7.656 -6.222 3.723 1.00 97.12 116 PRO A C 1
ATOM 911 O O . PRO A 1 116 ? -7.629 -7.243 3.031 1.00 97.12 116 PRO A O 1
ATOM 914 N N . THR A 1 117 ? -8.772 -5.525 3.927 1.00 97.19 117 THR A N 1
ATOM 915 C CA . THR A 1 117 ? -10.067 -5.824 3.295 1.00 97.19 117 THR A CA 1
ATOM 916 C C . THR A 1 117 ? -10.508 -4.679 2.381 1.00 97.19 117 THR A C 1
ATOM 918 O O . THR A 1 117 ? -9.777 -3.706 2.188 1.00 97.19 117 THR A O 1
ATOM 921 N N . GLY A 1 118 ? -11.715 -4.777 1.811 1.00 96.69 118 GLY A N 1
ATOM 922 C CA . GLY A 1 118 ? -12.303 -3.688 1.026 1.00 96.69 118 GLY A CA 1
ATOM 923 C C . GLY A 1 118 ? -12.494 -2.409 1.845 1.00 96.69 118 GLY A C 1
ATOM 924 O O . GLY A 1 118 ? -12.274 -1.321 1.326 1.00 96.69 118 GLY A O 1
ATOM 925 N N . GLU A 1 119 ? -12.815 -2.530 3.134 1.00 97.38 119 GLU A N 1
ATOM 926 C CA . GLU A 1 119 ? -12.880 -1.389 4.049 1.00 97.38 119 GLU A CA 1
ATOM 927 C C . GLU A 1 119 ? -11.503 -0.742 4.236 1.00 97.38 119 GLU A C 1
ATOM 929 O O . GLU A 1 119 ? -11.412 0.476 4.184 1.00 97.38 119 GLU A O 1
ATOM 934 N N . THR A 1 120 ? -10.419 -1.524 4.337 1.00 97.56 120 THR A N 1
ATOM 935 C CA . THR A 1 120 ? -9.053 -0.968 4.386 1.00 97.56 120 THR A CA 1
ATOM 936 C C . THR A 1 120 ? -8.693 -0.206 3.112 1.00 97.56 120 THR A C 1
ATOM 938 O O . THR A 1 120 ? -7.991 0.795 3.179 1.00 97.56 120 THR A O 1
ATOM 941 N N . ALA A 1 121 ? -9.163 -0.669 1.952 1.00 96.88 121 ALA A N 1
ATOM 942 C CA . ALA A 1 121 ? -8.948 0.023 0.683 1.00 96.88 121 ALA A CA 1
ATOM 943 C C . ALA A 1 121 ? -9.799 1.297 0.531 1.00 96.88 121 ALA A C 1
ATOM 945 O O . ALA A 1 121 ? -9.401 2.212 -0.186 1.00 96.88 121 ALA A O 1
ATOM 946 N N . ALA A 1 122 ? -10.973 1.347 1.167 1.00 94.56 122 ALA A N 1
ATOM 947 C CA . ALA A 1 122 ? -11.849 2.517 1.169 1.00 94.56 122 ALA A CA 1
ATOM 948 C C . ALA A 1 122 ? -11.444 3.567 2.224 1.00 94.56 122 ALA A C 1
ATOM 950 O O . ALA A 1 122 ? -11.733 4.757 2.046 1.00 94.56 122 ALA A O 1
ATOM 951 N N . PHE A 1 123 ? -10.803 3.117 3.308 1.00 92.38 123 PHE A N 1
ATOM 952 C CA . PHE A 1 123 ? -10.269 3.948 4.384 1.00 92.38 123 PHE A CA 1
ATOM 953 C C . PHE A 1 123 ? -9.139 4.875 3.934 1.00 92.38 123 PHE A C 1
ATOM 955 O O . PHE A 1 123 ? -8.967 5.892 4.638 1.00 92.38 123 PHE A O 1
#

Foldseek 3Di:
DDLVVVQVVLQVVQLVQQLVLLLVVVVQVVCVVVVNDDDDPCVVSARDDRDPNHPVSVVCVVVVDGSLNSSVVNLQCCQPNPQVSCVVQQDADPVVRHGDCQCPWDQDPVDRTTRGDVSVSVD

Sequence (123 aa):
MSEALVHIEQNALALQADMSWLAQVIEHRFKTYFGEAADLPVTELPPPPLPADAIYADVVRHFQMGTQERLVLLLALAPHVCPQLLDMFFTKNETYGRGFSEFGGIKGHQHSGFLPTGETAAF

pLDDT: mean 92.38, std 7.03, range [55.41, 98.44]